Protein AF-A0A654II38-F1 (afdb_monomer)

Radius of gyration: 13.91 Å; Cα contacts (8 Å, |Δi|>4): 304; chains: 1; bounding box: 43×25×36 Å

InterPro domains:
  IPR005046 Protein of unknown function DUF285 [PF03382] (24-114)
  IPR011889 Bacterial surface protein 26-residue repeat [TIGR02167] (51-72)

Structure (mmCIF, N/CA/C/O backbone):
data_AF-A0A654II38-F1
#
_entry.id   AF-A0A654II38-F1
#
loop_
_atom_site.group_PDB
_atom_site.id
_atom_site.type_symbol
_atom_site.label_atom_id
_atom_site.label_alt_id
_atom_site.label_comp_id
_atom_site.label_asym_id
_atom_site.label_entity_id
_atom_site.label_seq_id
_atom_site.pdbx_PDB_ins_code
_atom_site.Cartn_x
_atom_site.Cartn_y
_atom_site.Cartn_z
_atom_site.occupancy
_atom_site.B_iso_or_equiv
_atom_site.auth_seq_id
_atom_site.auth_comp_id
_atom_site.auth_asym_id
_atom_site.auth_atom_id
_atom_site.pdbx_PDB_model_num
ATOM 1 N N . MET A 1 1 ? 30.517 9.874 -12.809 1.00 43.56 1 MET A N 1
ATOM 2 C CA . MET A 1 1 ? 29.715 8.862 -12.090 1.00 43.56 1 MET A CA 1
ATOM 3 C C . MET A 1 1 ? 28.472 8.630 -12.923 1.00 43.56 1 MET A C 1
ATOM 5 O O . MET A 1 1 ? 27.765 9.594 -13.187 1.00 43.56 1 MET A O 1
ATOM 9 N N . GLN A 1 2 ? 28.292 7.427 -13.463 1.00 38.22 2 GLN A N 1
ATOM 10 C CA . GLN A 1 2 ? 27.112 7.097 -14.261 1.00 38.22 2 GLN A CA 1
ATOM 11 C C . GLN A 1 2 ? 25.907 7.133 -13.318 1.00 38.22 2 GLN A C 1
ATOM 13 O O . GLN A 1 2 ? 25.892 6.428 -12.313 1.00 38.22 2 GLN A O 1
ATOM 18 N N . GLN A 1 3 ? 24.952 8.019 -13.588 1.00 41.84 3 GLN A N 1
ATOM 19 C CA . GLN A 1 3 ? 23.675 8.035 -12.891 1.00 41.84 3 GLN A CA 1
ATOM 20 C C . GLN A 1 3 ? 22.977 6.726 -13.277 1.00 41.84 3 GLN A C 1
ATOM 22 O O . GLN A 1 3 ? 22.608 6.554 -14.439 1.00 41.84 3 GLN A O 1
ATOM 27 N N . VAL A 1 4 ? 22.922 5.762 -12.353 1.00 50.62 4 VAL A N 1
ATOM 28 C CA . VAL A 1 4 ? 22.214 4.493 -12.562 1.00 50.62 4 VAL A CA 1
ATOM 29 C C . VAL A 1 4 ? 20.771 4.868 -12.885 1.00 50.62 4 VAL A C 1
ATOM 31 O O . VAL A 1 4 ? 20.134 5.583 -12.109 1.00 50.62 4 VAL A O 1
ATOM 34 N N . GLN A 1 5 ? 20.290 4.506 -14.075 1.00 52.22 5 GLN A N 1
ATOM 35 C CA . GLN A 1 5 ? 18.884 4.717 -14.403 1.00 52.22 5 GLN A CA 1
ATOM 36 C C . GLN A 1 5 ? 18.054 3.909 -13.400 1.00 52.22 5 GLN A C 1
ATOM 38 O O . GLN A 1 5 ? 18.447 2.784 -13.100 1.00 52.22 5 GLN A O 1
ATOM 43 N N . PRO A 1 6 ? 16.953 4.447 -12.851 1.00 59.78 6 PRO A N 1
ATOM 44 C CA . PRO A 1 6 ? 16.080 3.645 -12.008 1.00 59.78 6 PRO A CA 1
ATOM 45 C C . PRO A 1 6 ? 15.609 2.436 -12.815 1.00 59.78 6 PRO A C 1
ATOM 47 O O . PRO A 1 6 ? 15.128 2.610 -13.936 1.00 59.78 6 PRO A O 1
ATOM 50 N N . ASP A 1 7 ? 15.764 1.228 -12.274 1.00 76.75 7 ASP A N 1
ATOM 51 C CA . ASP A 1 7 ? 15.217 0.028 -12.901 1.00 76.75 7 ASP A CA 1
ATOM 52 C C . ASP A 1 7 ? 13.713 0.232 -13.060 1.00 76.75 7 ASP A C 1
ATOM 54 O O . ASP A 1 7 ? 13.000 0.409 -12.076 1.00 76.75 7 ASP A O 1
ATOM 58 N N . VAL A 1 8 ? 13.222 0.307 -14.298 1.00 86.06 8 VAL A N 1
ATOM 59 C CA . VAL A 1 8 ? 11.799 0.514 -14.586 1.00 86.06 8 VAL A CA 1
ATOM 60 C C . VAL A 1 8 ? 11.130 -0.842 -14.734 1.00 86.06 8 VAL A C 1
ATOM 62 O O . VAL A 1 8 ? 11.462 -1.604 -15.642 1.00 86.06 8 VAL A O 1
ATOM 65 N N . ILE A 1 9 ? 10.131 -1.121 -13.901 1.00 91.00 9 ILE A N 1
ATOM 66 C CA . ILE A 1 9 ? 9.245 -2.273 -14.099 1.00 91.00 9 ILE A CA 1
ATOM 67 C C . ILE A 1 9 ? 8.089 -1.835 -15.000 1.00 91.00 9 ILE A C 1
ATOM 69 O O . ILE A 1 9 ? 7.517 -0.766 -14.816 1.00 91.00 9 ILE A O 1
ATOM 73 N N . LYS A 1 10 ? 7.718 -2.656 -15.983 1.00 91.75 10 LYS A N 1
ATOM 74 C CA . LYS A 1 10 ? 6.538 -2.416 -16.827 1.00 91.75 10 LYS A CA 1
ATOM 75 C C . LYS A 1 10 ? 5.447 -3.403 -16.462 1.00 91.75 10 LYS A C 1
ATOM 77 O O . LYS A 1 10 ? 5.685 -4.608 -16.487 1.00 91.75 10 LYS A O 1
ATOM 82 N N . VAL A 1 11 ? 4.254 -2.897 -16.170 1.00 92.81 11 VAL A N 1
ATOM 83 C CA . VAL A 1 11 ? 3.085 -3.724 -15.852 1.00 92.81 11 VAL A CA 1
ATOM 84 C C . VAL A 1 11 ? 1.990 -3.580 -16.909 1.00 92.81 11 VAL A C 1
ATOM 86 O O . VAL A 1 11 ? 2.017 -2.632 -17.698 1.00 92.81 11 VAL A O 1
ATOM 89 N N . PRO A 1 12 ? 1.010 -4.503 -16.964 1.00 89.12 12 PRO A N 1
ATOM 90 C CA . PRO A 1 12 ? -0.157 -4.325 -17.815 1.00 89.12 12 PRO A CA 1
ATOM 91 C C . PRO A 1 12 ? -0.871 -3.006 -17.505 1.00 89.12 12 PRO A C 1
ATOM 93 O O . PRO A 1 12 ? -1.094 -2.674 -16.343 1.00 89.12 12 PRO A O 1
ATOM 96 N N . SER A 1 13 ? -1.295 -2.292 -18.548 1.00 82.31 13 SER A N 1
ATOM 97 C CA . SER A 1 13 ? -2.038 -1.028 -18.432 1.00 82.31 13 SER A CA 1
ATOM 98 C C . SER A 1 13 ? -3.476 -1.194 -17.925 1.00 82.31 13 SER A C 1
ATOM 100 O O . SER A 1 13 ? -4.175 -0.211 -17.704 1.00 82.31 13 SER A O 1
ATOM 102 N N . LYS A 1 14 ? -3.946 -2.436 -17.773 1.00 86.19 14 LYS A N 1
ATOM 103 C CA . LYS A 1 14 ? -5.222 -2.790 -17.148 1.00 86.19 14 LYS A CA 1
ATOM 104 C C . LYS A 1 14 ? -5.044 -4.086 -16.372 1.00 86.19 14 LYS A C 1
ATOM 106 O O . LYS A 1 14 ? -4.547 -5.062 -16.935 1.00 86.19 14 LYS A O 1
ATOM 111 N N . LEU A 1 15 ? -5.492 -4.111 -15.120 1.00 87.31 15 LEU A N 1
ATOM 112 C CA . LEU A 1 15 ? -5.629 -5.357 -14.372 1.00 87.31 15 LEU A CA 1
ATOM 113 C C . LEU A 1 15 ? -6.816 -6.151 -14.933 1.00 87.31 15 LEU A C 1
ATOM 115 O O . LEU A 1 15 ? -7.916 -5.606 -15.056 1.00 87.31 15 LEU A O 1
ATOM 119 N N . PRO A 1 16 ? -6.633 -7.432 -15.292 1.00 86.44 16 PRO A N 1
ATOM 120 C CA . PRO A 1 16 ? -7.762 -8.279 -15.641 1.00 86.44 16 PRO A CA 1
ATOM 121 C C . PRO A 1 16 ? -8.777 -8.381 -14.497 1.00 86.44 16 PRO A C 1
ATOM 123 O O . PRO A 1 16 ? -8.414 -8.526 -13.335 1.00 86.44 16 PRO A O 1
ATOM 126 N N . SER A 1 17 ? -10.066 -8.358 -14.838 1.00 82.25 17 SER A N 1
ATOM 127 C CA . SER A 1 17 ? -11.170 -8.206 -13.870 1.00 82.25 17 SER A CA 1
ATOM 128 C C . SER A 1 17 ? -11.375 -9.365 -12.879 1.00 82.25 17 SER A C 1
ATOM 130 O O . SER A 1 17 ? -12.212 -9.251 -11.980 1.00 82.25 17 SER A O 1
ATOM 132 N N . TYR A 1 18 ? -10.646 -10.470 -13.070 1.00 85.81 18 TYR A N 1
ATOM 133 C CA . TYR A 1 18 ? -10.621 -11.636 -12.185 1.00 85.81 18 TYR A CA 1
ATOM 134 C C . TYR A 1 18 ? -9.500 -11.570 -11.140 1.00 85.81 18 TYR A C 1
ATOM 136 O O . TYR A 1 18 ? -9.495 -12.382 -10.218 1.00 85.81 18 TYR A O 1
ATOM 144 N N . PHE A 1 19 ? -8.536 -10.652 -11.272 1.00 88.62 19 PHE A N 1
ATOM 145 C CA . PHE A 1 19 ? -7.543 -10.454 -10.226 1.00 88.62 19 PHE A CA 1
ATOM 146 C C . PHE A 1 19 ? -8.201 -9.795 -9.023 1.00 88.62 19 PHE A C 1
ATOM 148 O O . PHE A 1 19 ? -8.810 -8.733 -9.128 1.00 88.62 19 PHE A O 1
ATOM 155 N N . THR A 1 20 ? -8.043 -10.438 -7.875 1.00 94.44 20 THR A N 1
ATOM 156 C CA . THR A 1 20 ? -8.490 -9.927 -6.577 1.00 94.44 20 THR A CA 1
ATOM 157 C C . THR A 1 20 ? -7.335 -9.827 -5.579 1.00 94.44 20 THR A C 1
ATOM 159 O O . THR A 1 20 ? -7.519 -9.341 -4.470 1.00 94.44 20 THR A O 1
ATOM 162 N N . ILE A 1 21 ? -6.132 -10.272 -5.951 1.00 96.69 21 ILE A N 1
ATOM 163 C CA . ILE A 1 21 ? -4.970 -10.372 -5.066 1.00 96.69 21 ILE A CA 1
ATOM 164 C C . ILE A 1 21 ? -3.790 -9.673 -5.739 1.00 96.69 21 ILE A C 1
ATOM 166 O O . ILE A 1 21 ? -3.437 -10.009 -6.869 1.00 96.69 21 ILE A O 1
ATOM 170 N N . LEU A 1 22 ? -3.182 -8.727 -5.025 1.00 97.25 22 LEU A N 1
ATOM 171 C CA . LEU A 1 22 ? -1.911 -8.084 -5.372 1.00 97.25 22 LEU A CA 1
ATOM 172 C C . LEU A 1 22 ? -0.811 -8.378 -4.341 1.00 97.25 22 LEU A C 1
ATOM 174 O O . LEU A 1 22 ? 0.274 -7.812 -4.422 1.00 97.25 22 LEU A O 1
ATOM 178 N N . LYS A 1 23 ? -1.073 -9.262 -3.375 1.00 98.00 23 LYS A N 1
ATOM 179 C CA . LYS A 1 23 ? -0.138 -9.632 -2.310 1.00 98.00 23 LYS A CA 1
ATOM 180 C C . LYS A 1 23 ? 1.305 -9.797 -2.807 1.00 98.00 23 LYS A C 1
ATOM 182 O O . LYS A 1 23 ? 1.567 -10.605 -3.696 1.00 98.00 23 LYS A O 1
ATOM 187 N N . GLY A 1 24 ? 2.225 -9.040 -2.210 1.00 97.62 24 GLY A N 1
ATOM 188 C CA . GLY A 1 24 ? 3.667 -9.133 -2.455 1.00 97.62 24 GLY A CA 1
ATOM 189 C C . GLY A 1 24 ? 4.144 -8.815 -3.877 1.00 97.62 24 GLY A C 1
ATOM 190 O O . GLY A 1 24 ? 5.295 -9.111 -4.186 1.00 97.62 24 GLY A O 1
ATOM 191 N N . ALA A 1 25 ? 3.312 -8.241 -4.757 1.00 96.94 25 ALA A N 1
ATOM 192 C CA . ALA A 1 25 ? 3.667 -8.091 -6.174 1.00 96.94 25 ALA A CA 1
ATOM 193 C C . ALA A 1 25 ? 4.929 -7.238 -6.424 1.00 96.94 25 ALA A C 1
ATOM 195 O O . ALA A 1 25 ? 5.595 -7.437 -7.439 1.00 96.94 25 ALA A O 1
ATOM 196 N N . PHE A 1 26 ? 5.277 -6.333 -5.501 1.00 97.50 26 PHE A N 1
ATOM 197 C CA . PHE A 1 26 ? 6.494 -5.514 -5.544 1.00 97.50 26 PHE A CA 1
ATOM 198 C C . PHE A 1 26 ? 7.314 -5.612 -4.250 1.00 97.50 26 PHE A C 1
ATOM 200 O O . PHE A 1 26 ? 8.026 -4.672 -3.889 1.00 97.50 26 PHE A O 1
ATOM 207 N N . TYR A 1 27 ? 7.235 -6.757 -3.564 1.00 97.69 27 TYR A N 1
ATOM 208 C CA . TYR A 1 27 ? 8.062 -7.053 -2.396 1.00 97.69 27 TYR A CA 1
ATOM 209 C C . TYR A 1 27 ? 9.549 -6.861 -2.714 1.00 97.69 27 TYR A C 1
ATOM 211 O O . TYR A 1 27 ? 10.054 -7.447 -3.676 1.00 97.69 27 TYR A O 1
ATOM 219 N N . ARG A 1 28 ? 10.250 -6.051 -1.909 1.00 96.94 28 ARG A N 1
ATOM 220 C CA . ARG A 1 28 ? 11.675 -5.710 -2.077 1.00 96.94 28 ARG A CA 1
ATOM 221 C C . ARG A 1 28 ? 12.031 -5.155 -3.455 1.00 96.94 28 ARG A C 1
ATOM 223 O O . ARG A 1 28 ? 13.163 -5.296 -3.910 1.00 96.94 28 ARG A O 1
ATOM 230 N N . SER A 1 29 ? 11.073 -4.537 -4.142 1.00 95.12 29 SER A N 1
ATOM 231 C CA . SER A 1 29 ? 11.328 -3.940 -5.448 1.00 95.12 29 SER A CA 1
ATOM 232 C C . SER A 1 29 ? 12.354 -2.809 -5.338 1.00 95.12 29 SER A C 1
ATOM 234 O O . SER A 1 29 ? 12.138 -1.822 -4.635 1.00 95.12 29 SER A O 1
ATOM 236 N N . GLU A 1 30 ? 13.440 -2.915 -6.102 1.00 93.50 30 GLU A N 1
ATOM 237 C CA . GLU A 1 30 ? 14.458 -1.861 -6.228 1.00 93.50 30 GLU A CA 1
ATOM 238 C C . GLU A 1 30 ? 14.000 -0.724 -7.163 1.00 93.50 30 GLU A C 1
ATOM 240 O O . GLU A 1 30 ? 14.557 0.377 -7.140 1.00 93.50 30 GLU A O 1
ATOM 245 N N . SER A 1 31 ? 12.945 -0.968 -7.951 1.00 92.50 31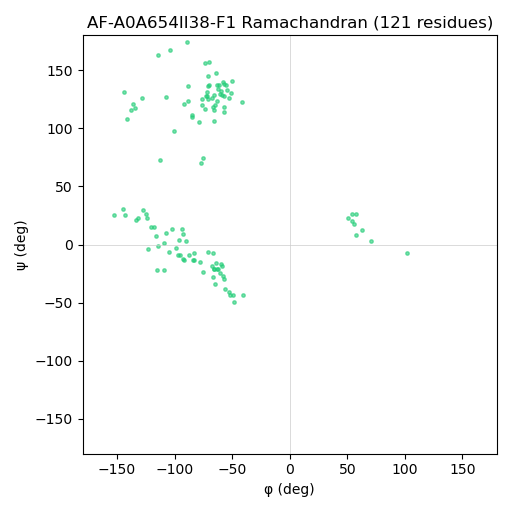 SER A N 1
ATOM 246 C CA . SER A 1 31 ? 12.364 -0.010 -8.889 1.00 92.50 31 SER A CA 1
ATOM 247 C C . SER A 1 31 ? 11.696 1.160 -8.171 1.00 92.50 31 SER A C 1
ATOM 249 O O . SER A 1 31 ? 10.791 0.972 -7.358 1.00 92.50 31 SER A O 1
ATOM 251 N N . SER A 1 32 ? 12.086 2.385 -8.529 1.00 92.75 32 SER A N 1
ATOM 252 C CA . SER A 1 32 ? 11.364 3.598 -8.124 1.00 92.75 32 SER A CA 1
ATOM 253 C C . SER A 1 32 ? 10.184 3.934 -9.040 1.00 92.75 32 SER A C 1
ATOM 255 O O . SER A 1 32 ? 9.363 4.786 -8.687 1.00 92.75 32 SER A O 1
ATOM 257 N N . TYR A 1 33 ? 10.103 3.293 -10.214 1.00 93.56 33 TYR A N 1
ATOM 258 C CA . TYR A 1 33 ? 9.101 3.578 -11.235 1.00 93.56 33 TYR A CA 1
ATOM 259 C C . TYR A 1 33 ? 8.591 2.308 -11.939 1.00 93.56 33 TYR A C 1
ATOM 261 O O . TYR A 1 33 ? 9.253 1.706 -12.782 1.00 93.56 33 TYR A O 1
ATOM 269 N N . ILE A 1 34 ? 7.355 1.957 -11.620 1.00 94.81 34 ILE A N 1
ATOM 270 C CA . ILE A 1 34 ? 6.531 0.891 -12.166 1.00 94.81 34 ILE A CA 1
ATOM 271 C C . ILE A 1 34 ? 5.559 1.524 -13.167 1.00 94.81 34 ILE A C 1
ATOM 273 O O . ILE A 1 34 ? 4.523 2.089 -12.806 1.00 94.81 34 ILE A O 1
ATOM 277 N N . GLN A 1 35 ? 5.908 1.463 -14.446 1.00 93.81 35 GLN A N 1
ATOM 278 C CA . GLN A 1 35 ? 5.133 2.062 -15.524 1.00 93.81 35 GLN A CA 1
ATOM 279 C C . GLN A 1 35 ? 3.761 1.384 -15.665 1.00 93.81 35 GLN A C 1
ATOM 281 O O . GLN A 1 35 ? 3.696 0.197 -15.995 1.00 93.81 35 GLN A O 1
ATOM 286 N N . GLY A 1 36 ? 2.682 2.160 -15.503 1.00 93.38 36 GLY A N 1
ATOM 287 C CA . GLY A 1 36 ? 1.294 1.734 -15.715 1.00 93.38 36 GLY A CA 1
ATOM 288 C C . GLY A 1 36 ? 0.518 1.435 -14.431 1.00 93.38 36 GLY A C 1
ATOM 289 O O . GLY A 1 36 ? -0.697 1.239 -14.488 1.00 93.38 36 GLY A O 1
ATOM 290 N N . ILE A 1 37 ? 1.182 1.436 -13.276 1.00 94.88 37 ILE A N 1
ATOM 291 C CA . ILE A 1 37 ? 0.573 1.084 -11.990 1.00 94.88 37 ILE A CA 1
ATOM 292 C C . ILE A 1 37 ? -0.487 2.105 -11.531 1.00 94.88 37 ILE A C 1
ATOM 294 O O . ILE A 1 37 ? -1.465 1.764 -10.867 1.00 94.88 37 ILE A O 1
ATOM 298 N N . GLU A 1 38 ? -0.338 3.363 -11.946 1.00 91.75 38 GLU A N 1
ATOM 299 C CA . GLU A 1 38 ? -1.254 4.470 -11.660 1.00 91.75 38 GLU A CA 1
ATOM 300 C C . GLU A 1 38 ? -2.624 4.313 -12.338 1.00 91.75 38 GLU A C 1
ATOM 302 O O . GLU A 1 38 ? -3.589 4.972 -11.953 1.00 91.75 38 GLU A O 1
ATOM 307 N N . SER A 1 39 ? -2.703 3.455 -13.361 1.00 91.56 39 SER A N 1
ATOM 308 C CA . SER A 1 39 ? -3.899 3.238 -14.185 1.00 91.56 39 SER A CA 1
ATOM 309 C C . SER A 1 39 ? -4.719 2.011 -13.780 1.00 91.56 39 SER A C 1
ATOM 311 O O . SER A 1 39 ? -5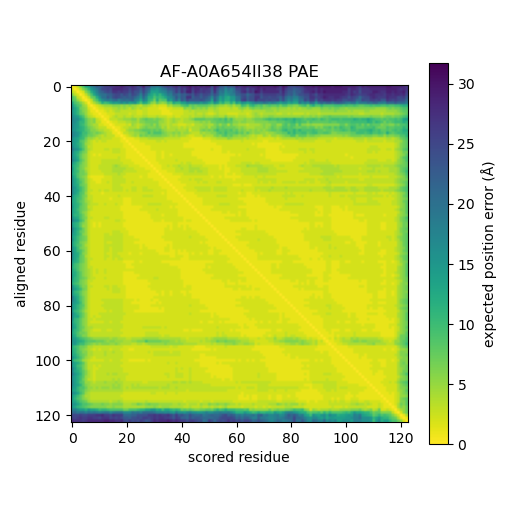.771 1.744 -14.364 1.00 91.56 39 SER A O 1
ATOM 313 N N . TRP A 1 40 ? -4.243 1.249 -12.795 1.00 94.88 40 TRP A N 1
ATOM 314 C CA . TRP A 1 40 ? -4.916 0.051 -12.318 1.00 94.88 40 TRP A CA 1
ATOM 315 C C . TRP A 1 40 ? -6.258 0.372 -11.655 1.00 94.88 40 TRP A C 1
ATOM 317 O O . TRP A 1 40 ? -6.339 1.182 -10.736 1.00 94.88 40 TRP A O 1
ATOM 327 N N . ASP A 1 41 ? -7.309 -0.320 -12.098 1.00 94.50 41 ASP A N 1
ATOM 328 C CA . ASP A 1 41 ? -8.579 -0.381 -11.378 1.00 94.50 41 ASP A CA 1
ATOM 329 C C . ASP A 1 41 ? -8.441 -1.386 -10.229 1.00 94.50 41 ASP A C 1
ATOM 331 O O . ASP A 1 41 ? -8.407 -2.600 -10.445 1.00 94.50 41 ASP A O 1
ATOM 335 N N . THR A 1 42 ? -8.327 -0.871 -9.005 1.00 96.50 42 THR A N 1
ATOM 336 C CA . THR A 1 42 ? -8.158 -1.679 -7.793 1.00 96.50 42 THR A CA 1
ATOM 337 C C . THR A 1 42 ? -9.468 -1.951 -7.051 1.00 96.50 42 THR A C 1
ATOM 339 O O . THR A 1 42 ? -9.43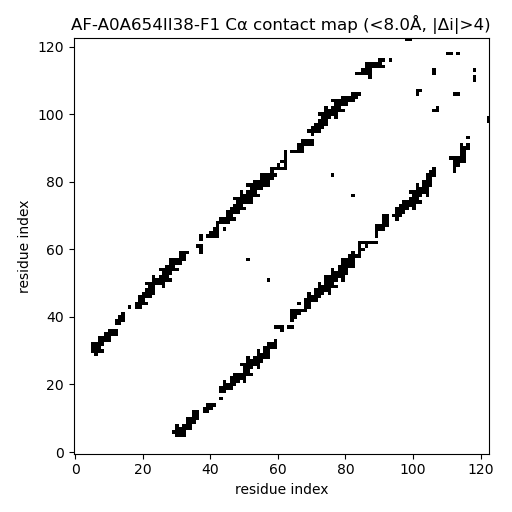7 -2.609 -6.013 1.00 96.50 42 THR A O 1
ATOM 342 N N . SER A 1 43 ? -10.622 -1.526 -7.586 1.00 95.81 43 SER A N 1
ATOM 343 C CA . SER A 1 43 ? -11.935 -1.601 -6.911 1.00 95.81 43 SER A CA 1
ATOM 344 C C . SER A 1 43 ? -12.365 -3.021 -6.517 1.00 95.81 43 SER A C 1
ATOM 346 O O . SER A 1 43 ? -13.227 -3.205 -5.656 1.00 95.81 43 SER A O 1
ATOM 348 N N . ARG A 1 44 ? -11.756 -4.046 -7.127 1.00 96.00 44 ARG A N 1
ATOM 349 C CA . ARG A 1 44 ? -12.018 -5.474 -6.873 1.00 96.00 44 ARG A CA 1
ATOM 350 C C . ARG A 1 44 ? -10.942 -6.172 -6.049 1.00 96.00 44 ARG A C 1
ATOM 352 O O . ARG A 1 44 ? -11.110 -7.343 -5.708 1.00 96.00 44 ARG A O 1
ATOM 359 N N . ILE A 1 45 ? -9.833 -5.497 -5.761 1.00 97.88 45 ILE A N 1
ATOM 360 C CA . ILE A 1 45 ? -8.733 -6.094 -5.012 1.00 97.88 45 ILE A CA 1
ATOM 361 C C . ILE A 1 45 ? -9.157 -6.257 -3.555 1.00 97.88 45 ILE A C 1
ATOM 363 O O . ILE A 1 45 ? -9.688 -5.342 -2.929 1.00 97.88 45 ILE A O 1
ATOM 367 N N . THR A 1 46 ? -8.932 -7.452 -3.024 1.00 97.88 46 THR A N 1
ATOM 368 C CA . THR A 1 46 ? -9.256 -7.836 -1.652 1.00 97.88 46 THR A CA 1
ATOM 369 C C . THR A 1 46 ? -8.013 -8.014 -0.786 1.00 97.88 46 THR A C 1
ATOM 371 O O . THR A 1 46 ? -8.126 -7.914 0.430 1.00 97.88 46 THR A O 1
ATOM 374 N N . ASP A 1 47 ? -6.844 -8.256 -1.384 1.00 98.50 47 ASP A N 1
ATOM 375 C CA . ASP A 1 47 ? -5.587 -8.519 -0.670 1.00 98.50 47 ASP A CA 1
ATOM 376 C C . ASP A 1 47 ? -4.425 -7.717 -1.286 1.00 98.50 47 ASP A C 1
ATOM 378 O O . ASP A 1 47 ? -4.089 -7.903 -2.461 1.00 98.50 47 ASP A O 1
ATOM 382 N N . MET A 1 48 ? -3.837 -6.820 -0.489 1.00 98.69 48 MET A N 1
ATOM 383 C CA . MET A 1 48 ? -2.633 -6.035 -0.796 1.00 98.69 48 MET A CA 1
ATOM 384 C C . MET A 1 48 ? -1.536 -6.233 0.270 1.00 98.69 48 MET A C 1
ATOM 386 O O . MET A 1 48 ? -0.656 -5.382 0.424 1.00 98.69 48 MET A O 1
ATOM 390 N N . ASN A 1 49 ? -1.577 -7.349 1.003 1.00 98.62 49 ASN A N 1
ATOM 391 C CA . ASN A 1 49 ? -0.583 -7.713 2.009 1.00 98.62 49 ASN A CA 1
ATOM 392 C C . ASN A 1 49 ? 0.841 -7.630 1.430 1.00 98.62 49 ASN A C 1
ATOM 394 O O . ASN A 1 49 ? 1.103 -8.149 0.340 1.00 98.62 49 ASN A O 1
ATOM 398 N N . ALA A 1 50 ? 1.747 -6.950 2.137 1.00 98.75 50 ALA A N 1
ATOM 399 C CA . ALA A 1 50 ? 3.153 -6.782 1.761 1.00 98.75 50 ALA A CA 1
ATOM 400 C C . ALA A 1 50 ? 3.404 -6.284 0.314 1.00 98.75 50 ALA A C 1
ATOM 402 O O . ALA A 1 50 ? 4.479 -6.521 -0.236 1.00 98.75 50 ALA A O 1
ATOM 403 N N . LEU A 1 51 ? 2.435 -5.613 -0.335 1.00 98.62 51 LEU A N 1
ATOM 404 C CA . LEU A 1 51 ? 2.524 -5.236 -1.757 1.00 98.62 51 LEU A CA 1
ATOM 405 C C . LEU A 1 51 ? 3.812 -4.467 -2.096 1.00 98.62 51 LEU A C 1
ATOM 407 O O . LEU A 1 51 ? 4.413 -4.739 -3.132 1.00 98.62 51 LEU A O 1
ATOM 411 N N . PHE A 1 52 ? 4.231 -3.554 -1.220 1.00 98.69 52 PHE A N 1
ATOM 412 C CA . PHE A 1 52 ? 5.447 -2.748 -1.332 1.00 98.69 52 PHE A CA 1
ATOM 413 C C . PHE A 1 52 ? 6.345 -2.885 -0.092 1.00 98.69 52 PHE A C 1
ATOM 415 O O . PHE A 1 52 ? 7.098 -1.961 0.225 1.00 98.69 52 PHE A O 1
ATOM 422 N N . GLU A 1 53 ? 6.269 -4.007 0.635 1.00 98.75 53 GLU A N 1
ATOM 423 C CA . GLU A 1 53 ? 7.170 -4.230 1.772 1.00 98.75 53 GLU A CA 1
ATOM 424 C C . GLU A 1 53 ? 8.625 -4.217 1.274 1.00 98.75 53 GLU A C 1
ATOM 426 O O . GLU A 1 53 ? 8.953 -4.836 0.260 1.00 98.75 53 GLU A O 1
ATOM 431 N N . ASP A 1 54 ? 9.483 -3.468 1.967 1.00 98.56 54 ASP A N 1
ATOM 432 C CA . ASP A 1 54 ? 10.893 -3.221 1.650 1.00 98.56 54 ASP A CA 1
ATOM 433 C C . ASP A 1 54 ? 11.148 -2.643 0.234 1.00 98.56 54 ASP A C 1
ATOM 435 O O . ASP A 1 54 ? 12.278 -2.674 -0.256 1.00 98.56 54 ASP A O 1
ATOM 439 N N . ALA A 1 55 ? 10.140 -2.082 -0.449 1.00 97.81 55 ALA A N 1
ATOM 440 C CA . ALA A 1 55 ? 10.324 -1.378 -1.724 1.00 97.81 55 ALA A CA 1
ATOM 441 C C . ALA A 1 55 ? 10.919 0.024 -1.482 1.00 97.81 55 ALA A C 1
ATOM 443 O O . ALA A 1 55 ? 10.243 1.049 -1.604 1.00 97.81 55 ALA A O 1
ATOM 444 N N . GLU A 1 56 ? 12.189 0.074 -1.071 1.00 97.56 56 GLU A N 1
ATOM 445 C CA . GLU A 1 56 ? 12.813 1.263 -0.472 1.00 97.56 56 GLU A CA 1
ATOM 446 C C . GLU A 1 56 ? 12.761 2.512 -1.363 1.00 97.56 56 GLU A C 1
ATOM 448 O O . GLU A 1 56 ? 12.683 3.630 -0.846 1.00 97.56 56 GLU A O 1
ATOM 453 N N . ASN A 1 57 ? 12.769 2.328 -2.687 1.00 96.25 57 ASN A N 1
ATOM 454 C CA . ASN A 1 57 ? 12.814 3.400 -3.684 1.00 96.25 57 ASN A CA 1
ATOM 455 C C . ASN A 1 57 ? 11.432 3.809 -4.227 1.00 96.25 57 ASN A C 1
ATOM 457 O O . ASN A 1 57 ? 11.332 4.801 -4.954 1.00 96.25 57 ASN A O 1
ATOM 461 N N . PHE A 1 58 ? 10.367 3.066 -3.911 1.00 97.00 58 PHE A N 1
ATOM 462 C CA . PHE A 1 58 ? 9.037 3.309 -4.466 1.00 97.00 58 PHE A CA 1
ATOM 463 C C . PHE A 1 58 ? 8.398 4.574 -3.873 1.00 97.00 58 PHE A C 1
ATOM 465 O O . PHE A 1 58 ? 8.298 4.733 -2.657 1.00 97.00 58 PHE A O 1
ATOM 472 N N . ASN A 1 59 ? 7.940 5.485 -4.737 1.00 97.44 59 ASN A N 1
ATOM 473 C CA . ASN A 1 59 ? 7.248 6.711 -4.323 1.00 97.44 59 ASN A CA 1
ATOM 474 C C . ASN A 1 59 ? 6.269 7.237 -5.391 1.00 97.44 59 ASN A C 1
ATOM 476 O O . ASN A 1 59 ? 6.018 8.439 -5.464 1.00 97.44 59 ASN A O 1
ATOM 480 N N . GLN A 1 60 ? 5.746 6.374 -6.266 1.00 96.69 60 GLN A N 1
ATOM 481 C CA . GLN A 1 60 ? 4.763 6.806 -7.264 1.00 96.69 60 GLN A CA 1
ATOM 482 C C . GLN A 1 60 ? 3.414 7.124 -6.624 1.00 96.69 60 GLN A C 1
ATOM 484 O O . GLN A 1 60 ? 2.986 6.452 -5.687 1.00 96.69 60 GLN A O 1
ATOM 489 N N . ASP A 1 61 ? 2.731 8.127 -7.175 1.00 97.38 61 ASP A N 1
ATOM 490 C CA . ASP A 1 61 ? 1.380 8.496 -6.766 1.00 97.38 61 ASP A CA 1
ATOM 491 C C . ASP A 1 61 ? 0.373 7.386 -7.105 1.00 97.38 61 ASP A C 1
ATOM 493 O O . ASP A 1 61 ? 0.116 7.077 -8.269 1.00 97.38 61 ASP A O 1
ATOM 497 N N . ILE A 1 62 ? -0.208 6.817 -6.053 1.00 97.69 62 ILE A N 1
ATOM 498 C CA . ILE A 1 62 ? -1.274 5.808 -6.084 1.00 97.69 62 ILE A CA 1
ATOM 499 C C . ILE A 1 62 ? -2.530 6.297 -5.345 1.00 97.69 62 ILE A C 1
ATOM 501 O O . ILE A 1 62 ? -3.436 5.521 -5.052 1.00 97.69 62 ILE A O 1
ATOM 505 N N . SER A 1 63 ? -2.631 7.600 -5.061 1.00 97.38 63 SER A N 1
ATOM 506 C CA . SER A 1 63 ? -3.748 8.211 -4.318 1.00 97.38 63 SER A CA 1
ATOM 507 C C . SER A 1 63 ? -5.1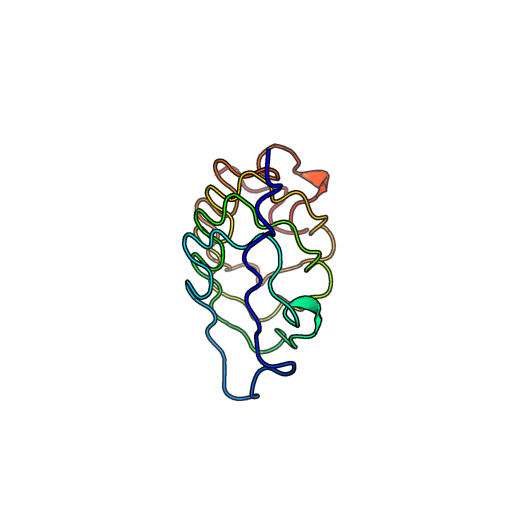22 8.013 -4.975 1.00 97.38 63 SER A C 1
ATOM 509 O O . SER A 1 63 ? -6.152 8.173 -4.315 1.00 97.38 63 SER A O 1
ATOM 511 N N . LYS A 1 64 ? -5.139 7.643 -6.263 1.00 97.06 64 LYS A N 1
ATOM 512 C CA . LYS A 1 64 ? -6.339 7.379 -7.070 1.00 97.06 64 LYS A CA 1
ATOM 513 C C . LYS A 1 64 ? -6.862 5.945 -6.989 1.00 97.06 64 LYS A C 1
ATOM 515 O O . LYS A 1 64 ? -7.932 5.686 -7.531 1.00 97.06 64 LYS A O 1
ATOM 520 N N . TRP A 1 65 ? -6.132 5.021 -6.367 1.00 97.69 65 TRP A N 1
ATOM 521 C CA . TRP A 1 65 ? -6.608 3.649 -6.202 1.00 97.69 65 TRP A CA 1
ATOM 522 C C . TRP A 1 65 ? -7.873 3.597 -5.344 1.00 97.69 65 TRP A C 1
ATOM 524 O O . TRP A 1 65 ? -7.966 4.249 -4.304 1.00 97.69 65 TRP A O 1
ATOM 534 N N . ASP A 1 66 ? -8.835 2.786 -5.776 1.00 97.38 66 ASP A N 1
ATOM 535 C CA . ASP A 1 66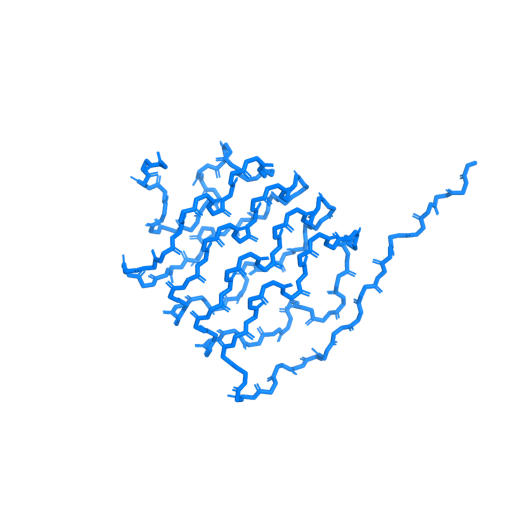 ? -9.993 2.421 -4.969 1.00 97.38 66 ASP A CA 1
ATOM 536 C C . ASP A 1 66 ? -9.622 1.230 -4.083 1.00 97.38 66 ASP A C 1
ATOM 538 O O . ASP A 1 66 ? -9.392 0.123 -4.572 1.00 97.38 66 ASP A O 1
ATOM 542 N N . VAL A 1 67 ? -9.540 1.473 -2.778 1.00 98.00 67 VAL A N 1
ATOM 543 C CA . VAL A 1 67 ? -9.171 0.471 -1.770 1.00 98.00 67 VAL A CA 1
ATOM 544 C C . VAL A 1 67 ? -10.361 0.015 -0.917 1.00 98.00 67 VAL A C 1
ATOM 546 O O . VAL A 1 67 ? -10.185 -0.694 0.074 1.00 98.00 67 VAL A O 1
ATOM 549 N N . SER A 1 68 ? -11.587 0.390 -1.296 1.00 97.56 68 SER A N 1
ATOM 550 C CA . SER A 1 68 ? -12.803 0.131 -0.509 1.00 97.56 68 SER A CA 1
ATOM 551 C C . SER A 1 68 ? -13.153 -1.359 -0.370 1.00 97.56 68 SER A C 1
ATOM 553 O O . SER A 1 68 ? -13.848 -1.754 0.569 1.00 97.56 68 SER A O 1
ATOM 555 N N . SER A 1 69 ? -12.644 -2.207 -1.268 1.00 97.19 69 SER A N 1
ATOM 556 C CA . SER A 1 69 ? -12.829 -3.665 -1.236 1.00 97.19 69 SER A CA 1
ATOM 557 C C . SER A 1 69 ? -11.736 -4.428 -0.483 1.00 97.19 69 SER A C 1
ATOM 559 O O . SER A 1 69 ? -11.943 -5.606 -0.167 1.00 97.19 69 SER A O 1
ATOM 561 N N . VAL A 1 70 ? -10.609 -3.777 -0.172 1.00 98.25 70 VAL A N 1
ATOM 562 C CA . VAL A 1 70 ? -9.419 -4.416 0.405 1.00 98.25 70 VAL A CA 1
ATOM 563 C C . VAL A 1 70 ? -9.674 -4.820 1.858 1.00 98.25 70 VAL A C 1
ATOM 565 O O . VAL A 1 70 ? -10.271 -4.077 2.638 1.00 98.25 70 VAL A O 1
ATOM 568 N N . GLN A 1 71 ? -9.235 -6.026 2.211 1.00 98.12 71 GLN A N 1
ATOM 569 C CA . GLN A 1 71 ? -9.425 -6.643 3.526 1.00 98.12 71 GLN A CA 1
ATOM 570 C C . GLN A 1 71 ? -8.101 -6.859 4.267 1.00 98.12 71 GLN A C 1
ATOM 572 O O . GLN A 1 71 ? -8.104 -6.954 5.493 1.00 98.12 71 GLN A O 1
ATOM 577 N N . ASP A 1 72 ? -6.981 -6.912 3.544 1.00 98.50 72 ASP A N 1
ATOM 578 C CA . ASP A 1 72 ? -5.650 -7.134 4.106 1.00 98.50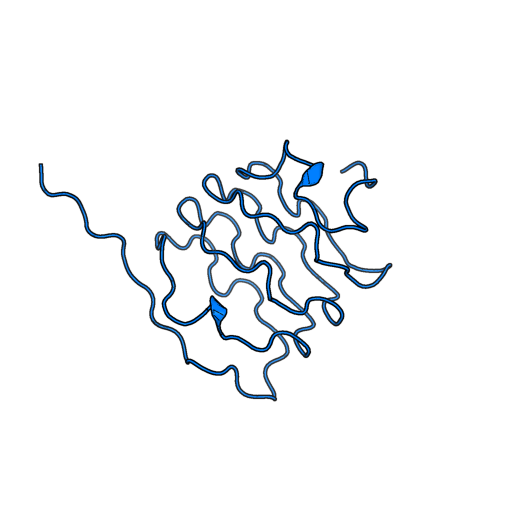 72 ASP A CA 1
ATOM 579 C C . ASP A 1 72 ? -4.633 -6.176 3.473 1.00 98.50 72 ASP A C 1
ATOM 581 O O . ASP A 1 72 ? -4.464 -6.151 2.251 1.00 98.50 72 ASP A O 1
ATOM 585 N N . ILE A 1 73 ? -4.003 -5.365 4.321 1.00 98.50 73 ILE A N 1
ATOM 586 C CA . ILE A 1 73 ? -2.917 -4.432 4.000 1.00 98.50 73 ILE A CA 1
ATOM 587 C C . ILE A 1 73 ? -1.776 -4.553 5.020 1.00 98.50 73 ILE A C 1
ATOM 589 O O . ILE A 1 73 ? -1.010 -3.601 5.201 1.00 98.50 73 ILE A O 1
ATOM 593 N N . GLU A 1 74 ? -1.672 -5.682 5.733 1.00 98.19 74 GLU A N 1
ATOM 594 C CA . GLU A 1 74 ? -0.559 -5.870 6.667 1.00 98.19 74 GLU A CA 1
ATOM 595 C C . GLU A 1 74 ? 0.769 -5.734 5.910 1.00 98.19 74 GLU A C 1
ATOM 597 O O . GLU A 1 74 ? 0.897 -6.166 4.761 1.00 98.19 74 GLU A O 1
ATOM 602 N N . ASP A 1 75 ? 1.725 -5.048 6.535 1.00 98.50 75 ASP A N 1
ATOM 603 C CA . ASP A 1 75 ? 3.061 -4.779 5.996 1.00 98.50 75 ASP A CA 1
ATOM 604 C C . ASP A 1 75 ? 3.105 -4.023 4.638 1.00 98.50 75 ASP A C 1
ATOM 606 O O . ASP A 1 75 ? 4.186 -3.862 4.079 1.00 98.50 75 ASP A O 1
ATOM 610 N N . MET A 1 76 ? 1.984 -3.509 4.098 1.00 98.56 76 MET A N 1
ATOM 611 C CA . MET A 1 76 ? 1.886 -3.009 2.709 1.00 98.56 76 MET A CA 1
ATOM 612 C C . MET A 1 76 ? 3.005 -2.043 2.288 1.00 98.56 76 MET A C 1
ATOM 614 O O . MET A 1 76 ? 3.513 -2.177 1.180 1.00 98.56 76 MET A O 1
ATOM 618 N N . PHE A 1 77 ? 3.381 -1.089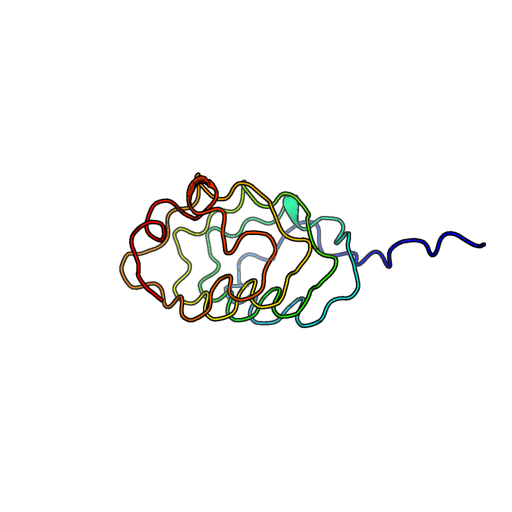 3.143 1.00 98.62 77 PHE A N 1
ATOM 619 C CA . PHE A 1 77 ? 4.476 -0.135 2.922 1.00 98.62 77 PHE A CA 1
ATOM 620 C C . PHE A 1 77 ? 5.589 -0.268 3.958 1.00 98.62 77 PHE A C 1
ATOM 622 O O . PHE A 1 77 ? 6.402 0.645 4.111 1.00 98.62 77 PHE A O 1
ATOM 629 N N . LYS A 1 78 ? 5.633 -1.358 4.723 1.00 98.62 78 LYS A N 1
ATOM 630 C CA . LYS A 1 78 ? 6.666 -1.536 5.740 1.00 98.62 78 LYS A CA 1
ATOM 631 C C . LYS A 1 78 ? 8.047 -1.495 5.094 1.00 98.62 78 LYS A C 1
ATOM 633 O O . LYS A 1 78 ? 8.277 -2.158 4.095 1.00 98.62 78 LYS A O 1
ATOM 638 N N . GLY A 1 79 ? 8.952 -0.677 5.620 1.00 98.44 79 GLY A N 1
ATOM 639 C CA . GLY A 1 79 ? 10.286 -0.503 5.038 1.00 98.44 79 GLY A CA 1
ATOM 640 C C . GLY A 1 79 ? 10.328 0.251 3.697 1.00 98.44 79 GLY A C 1
ATOM 641 O O . GLY A 1 79 ? 11.414 0.438 3.153 1.00 98.44 79 GLY A O 1
ATOM 642 N N . ALA A 1 80 ? 9.204 0.752 3.162 1.00 98.25 80 ALA A N 1
ATOM 643 C CA . ALA A 1 80 ? 9.180 1.590 1.956 1.00 98.25 80 ALA A CA 1
ATOM 644 C C . ALA A 1 80 ? 9.675 3.016 2.275 1.00 98.25 80 ALA A C 1
ATOM 646 O O . ALA A 1 80 ? 8.905 3.972 2.414 1.00 98.25 80 ALA A O 1
ATOM 647 N N . LYS A 1 81 ? 10.990 3.154 2.467 1.00 98.25 81 LYS A N 1
ATOM 648 C CA . LYS A 1 81 ? 11.649 4.359 3.004 1.00 98.25 81 LYS A CA 1
ATOM 649 C C . LYS A 1 81 ? 11.350 5.635 2.215 1.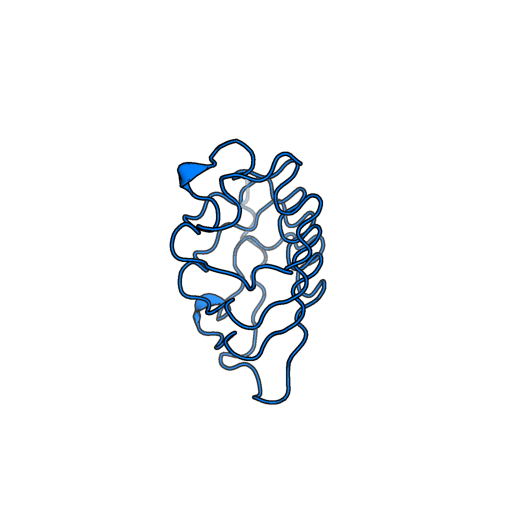00 98.25 81 LYS A C 1
ATOM 651 O O . LYS A 1 81 ? 11.182 6.690 2.820 1.00 98.25 81 LYS A O 1
ATOM 656 N N . SER A 1 82 ? 11.266 5.550 0.887 1.00 98.00 82 SER A N 1
ATOM 657 C CA . SER A 1 82 ? 11.012 6.715 0.026 1.00 98.00 82 SER A CA 1
ATOM 658 C C . SER A 1 82 ? 9.531 7.077 -0.107 1.00 98.00 82 SER A C 1
ATOM 660 O O . SER A 1 82 ? 9.216 8.162 -0.601 1.00 98.00 82 SER A O 1
ATOM 662 N N . PHE A 1 83 ? 8.615 6.204 0.316 1.00 98.31 83 PHE A N 1
ATOM 663 C CA . PHE A 1 83 ? 7.188 6.381 0.075 1.00 98.31 83 PHE A CA 1
ATOM 664 C C . PHE A 1 83 ? 6.589 7.481 0.963 1.00 98.31 83 PHE A C 1
ATOM 666 O O . PHE A 1 83 ? 6.569 7.363 2.185 1.00 98.31 83 PHE A O 1
ATOM 673 N N . ASN A 1 84 ? 6.078 8.558 0.356 1.00 97.75 84 ASN A N 1
ATOM 674 C CA . ASN A 1 84 ? 5.547 9.732 1.069 1.00 97.75 84 ASN A CA 1
ATOM 675 C C . ASN A 1 84 ? 4.331 10.368 0.358 1.00 97.75 84 ASN 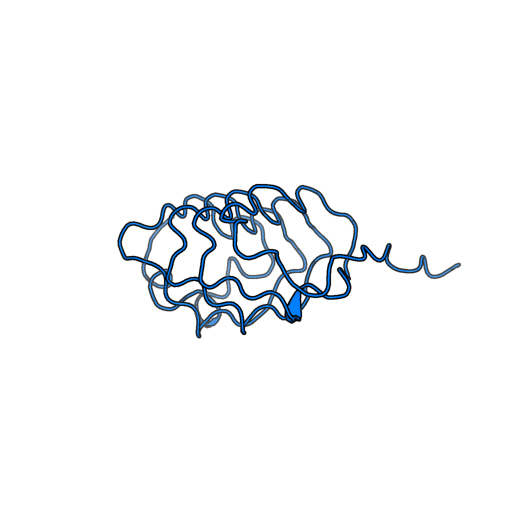A C 1
ATOM 677 O O . ASN A 1 84 ? 4.108 11.588 0.415 1.00 97.75 84 ASN A O 1
ATOM 681 N N . GLN A 1 85 ? 3.552 9.549 -0.348 1.00 98.12 85 GLN A N 1
ATOM 682 C CA . GLN A 1 85 ? 2.359 9.996 -1.065 1.00 98.12 85 GLN A CA 1
ATOM 683 C C . GLN A 1 85 ? 1.201 10.309 -0.115 1.00 98.12 85 GLN A C 1
ATOM 685 O O . GLN A 1 85 ? 1.147 9.832 1.016 1.00 98.12 85 GLN A O 1
ATOM 690 N N . ASN A 1 86 ? 0.273 11.153 -0.564 1.00 98.00 86 ASN A N 1
ATOM 691 C CA . ASN A 1 86 ? -0.912 11.491 0.216 1.00 98.00 86 ASN A CA 1
ATOM 692 C C . ASN A 1 86 ? -2.009 10.438 0.002 1.00 98.00 86 ASN A C 1
ATOM 694 O O . ASN A 1 86 ? -2.623 10.399 -1.060 1.00 98.00 86 ASN A O 1
ATOM 698 N N . LEU A 1 87 ? -2.281 9.629 1.026 1.00 98.12 87 LEU A N 1
ATOM 699 C CA . LEU A 1 87 ? -3.316 8.591 1.027 1.00 98.12 87 LEU A CA 1
ATOM 700 C C . LEU A 1 87 ? -4.575 9.012 1.799 1.00 98.12 87 LEU A C 1
ATOM 702 O O . LEU A 1 87 ? -5.425 8.181 2.092 1.00 98.12 87 LEU A O 1
ATOM 706 N N . SER A 1 88 ? -4.735 10.293 2.140 1.00 97.06 88 SER A N 1
ATOM 707 C CA . SER A 1 88 ? -5.872 10.766 2.950 1.00 97.06 88 SER A CA 1
ATOM 708 C C . SER A 1 88 ? -7.250 10.595 2.295 1.00 97.06 88 SER A C 1
ATOM 710 O O . SER A 1 88 ? -8.260 10.650 2.999 1.00 97.06 88 SER A O 1
ATOM 712 N N . SER A 1 89 ? -7.301 10.360 0.980 1.00 96.62 89 SER A N 1
ATOM 713 C CA . SER A 1 89 ? -8.513 9.990 0.239 1.00 96.62 89 SER A CA 1
ATOM 714 C C . SER A 1 89 ? -8.931 8.534 0.459 1.00 96.62 89 SER A C 1
ATOM 716 O O . SER A 1 89 ? -10.104 8.203 0.283 1.00 96.62 89 SER A O 1
ATOM 718 N N . TRP A 1 90 ? -8.001 7.659 0.845 1.00 97.94 90 TRP A N 1
ATOM 719 C CA . TRP A 1 90 ? -8.268 6.238 1.005 1.00 97.94 90 TRP A CA 1
ATOM 720 C C . TRP A 1 90 ? -9.162 5.975 2.211 1.00 97.94 90 TRP A C 1
ATOM 722 O O . TRP A 1 90 ? -8.977 6.539 3.293 1.00 97.94 90 TRP A O 1
ATOM 732 N N . THR A 1 91 ? -10.128 5.083 2.013 1.00 97.19 91 THR A N 1
ATOM 733 C CA . THR A 1 91 ? -11.015 4.576 3.058 1.00 97.19 91 THR A CA 1
ATOM 734 C C . THR A 1 91 ? -11.167 3.074 2.856 1.00 97.19 91 THR A C 1
ATOM 736 O O . THR A 1 91 ? -11.680 2.637 1.828 1.00 97.19 91 THR A O 1
ATOM 739 N N . PHE A 1 92 ? -10.700 2.291 3.824 1.00 96.25 92 PHE A N 1
ATOM 740 C CA . PHE A 1 92 ? -10.833 0.831 3.818 1.00 96.25 92 PHE A CA 1
ATOM 741 C C . PHE A 1 92 ? -12.137 0.380 4.480 1.00 96.25 92 PHE A C 1
ATOM 743 O O . PHE A 1 92 ? -12.822 1.182 5.114 1.00 96.25 92 PHE A O 1
ATOM 750 N N . LYS A 1 93 ? -12.437 -0.922 4.426 1.00 93.44 93 LYS A N 1
ATOM 751 C CA . LYS A 1 93 ? -13.441 -1.523 5.316 1.00 93.44 93 LYS A CA 1
ATOM 752 C C . LYS A 1 93 ? -12.990 -1.430 6.774 1.00 93.44 93 LYS A C 1
ATOM 754 O O . LYS A 1 93 ? -11.806 -1.567 7.062 1.00 93.44 93 LYS A O 1
ATOM 759 N N . ASP A 1 94 ? -13.939 -1.289 7.696 1.00 88.81 94 ASP A N 1
ATOM 760 C CA . ASP A 1 94 ? -13.655 -1.167 9.137 1.00 88.81 94 ASP A CA 1
ATOM 761 C C . ASP A 1 94 ? -12.863 -2.355 9.714 1.00 88.81 94 ASP A C 1
ATOM 763 O O . ASP A 1 94 ? -12.132 -2.205 10.686 1.00 88.81 94 ASP A O 1
ATOM 767 N N . SER A 1 95 ? -12.987 -3.538 9.105 1.00 93.00 95 SER A N 1
ATOM 768 C CA . SER A 1 95 ? -12.308 -4.778 9.509 1.00 93.00 95 SER A CA 1
ATOM 769 C C . SER A 1 95 ? -10.983 -5.039 8.784 1.00 93.00 95 SER A C 1
ATOM 771 O O . SER A 1 95 ? -10.470 -6.157 8.844 1.00 93.00 95 SER A O 1
ATOM 773 N N . VAL A 1 96 ? -10.426 -4.044 8.084 1.00 96.62 96 VAL A N 1
ATOM 774 C CA . VAL A 1 96 ? -9.163 -4.217 7.360 1.00 96.62 96 VAL A CA 1
ATOM 775 C C . VAL A 1 96 ? -8.028 -4.587 8.321 1.00 96.62 96 VAL A C 1
ATOM 777 O O . VAL A 1 96 ? -7.792 -3.917 9.333 1.00 96.62 96 VAL A O 1
ATOM 780 N N . LYS A 1 97 ? -7.292 -5.652 8.002 1.00 96.75 97 LYS A N 1
ATOM 781 C CA . LYS A 1 97 ? -6.061 -6.002 8.717 1.00 96.75 97 LYS A CA 1
ATOM 782 C C . LYS A 1 97 ? -4.945 -5.074 8.263 1.00 96.75 97 LYS A C 1
ATOM 784 O O . LYS A 1 97 ? -4.699 -4.971 7.068 1.00 96.75 97 LYS A O 1
ATOM 789 N N . HIS A 1 98 ? -4.296 -4.388 9.197 1.00 95.94 98 HIS A N 1
ATOM 790 C CA . HIS A 1 98 ? -3.367 -3.297 8.877 1.00 95.94 98 HIS A CA 1
ATOM 791 C C . HIS A 1 98 ? -2.145 -3.245 9.798 1.00 95.94 98 HIS A C 1
ATOM 793 O O . HIS A 1 98 ? -1.537 -2.189 9.987 1.00 95.94 98 HIS A O 1
ATOM 799 N N . LYS A 1 99 ? -1.781 -4.387 10.386 1.00 95.75 99 LYS A N 1
ATOM 800 C CA . LYS A 1 99 ? -0.585 -4.500 11.214 1.00 95.75 99 LYS A CA 1
ATOM 801 C C . LYS A 1 99 ? 0.641 -4.014 10.441 1.00 95.75 99 LYS A C 1
ATOM 803 O O . LYS A 1 99 ? 0.837 -4.383 9.286 1.00 95.75 99 LYS A O 1
ATOM 808 N N . ASP A 1 100 ? 1.447 -3.176 11.091 1.00 96.62 100 ASP A N 1
ATOM 809 C CA . ASP A 1 100 ? 2.705 -2.653 10.551 1.00 96.62 100 ASP A CA 1
ATOM 810 C C . ASP A 1 100 ? 2.571 -1.965 9.166 1.00 96.62 100 ASP A C 1
ATOM 812 O O . ASP A 1 100 ? 3.580 -1.765 8.493 1.00 96.62 100 ASP A O 1
ATOM 816 N N . PHE A 1 101 ? 1.361 -1.526 8.769 1.00 97.00 101 PHE A N 1
ATOM 817 C CA . PHE A 1 101 ? 1.013 -0.997 7.434 1.00 97.00 101 PHE A CA 1
ATOM 818 C C . PHE A 1 101 ? 2.072 -0.078 6.810 1.00 97.00 101 PHE A C 1
ATOM 820 O O . PHE A 1 101 ? 2.370 -0.185 5.625 1.00 97.00 101 PHE A O 1
ATOM 827 N N . ALA A 1 102 ? 2.639 0.826 7.609 1.00 97.06 102 ALA A N 1
ATOM 828 C CA . ALA A 1 102 ? 3.622 1.812 7.173 1.00 97.06 102 ALA A CA 1
ATOM 829 C C . ALA A 1 102 ? 4.848 1.876 8.098 1.00 97.06 102 ALA A C 1
ATOM 831 O O . ALA A 1 102 ? 5.519 2.906 8.160 1.00 97.06 102 ALA A O 1
ATOM 832 N N . LYS A 1 103 ? 5.138 0.815 8.856 1.00 97.50 103 LYS A N 1
ATOM 833 C CA . LYS A 1 103 ? 6.262 0.805 9.802 1.00 97.50 103 LYS A CA 1
ATOM 834 C C . LYS A 1 103 ? 7.601 0.979 9.081 1.00 97.50 103 LYS A C 1
ATOM 836 O O . LYS A 1 103 ? 7.860 0.315 8.084 1.00 97.50 103 LYS A O 1
ATOM 841 N N . SER A 1 104 ? 8.471 1.844 9.590 1.00 97.62 104 SER A N 1
ATOM 842 C CA . SER A 1 104 ? 9.784 2.157 9.004 1.00 97.62 104 SER A CA 1
ATOM 843 C C . SER A 1 104 ? 9.729 2.668 7.556 1.00 97.62 104 SER A C 1
ATOM 845 O O . SER A 1 104 ? 10.685 2.508 6.799 1.00 97.62 104 SER A O 1
ATOM 847 N N . SER A 1 105 ? 8.610 3.278 7.163 1.00 97.88 105 SER A N 1
ATOM 848 C CA . SER A 1 105 ? 8.402 3.866 5.835 1.00 97.88 105 SER A CA 1
ATOM 849 C C . SER A 1 105 ? 8.497 5.392 5.868 1.00 97.88 105 SER A C 1
ATOM 851 O O . SER A 1 105 ? 8.411 6.011 6.932 1.00 97.88 105 SER A O 1
ATOM 853 N N . GLY A 1 106 ? 8.592 6.025 4.697 1.00 97.81 106 GLY A N 1
ATOM 854 C CA . GLY A 1 106 ? 8.616 7.490 4.592 1.00 97.81 106 GLY A CA 1
ATOM 855 C C . GLY A 1 106 ? 7.335 8.184 5.083 1.00 97.81 106 GLY A C 1
ATOM 856 O O . GLY A 1 106 ? 7.374 9.362 5.445 1.00 97.81 106 GLY A O 1
ATOM 857 N N . ILE A 1 107 ? 6.207 7.465 5.146 1.00 96.62 107 ILE A N 1
ATOM 858 C CA . ILE A 1 107 ? 4.906 7.996 5.573 1.00 96.62 107 ILE A CA 1
ATOM 859 C C . ILE A 1 107 ? 4.600 7.704 7.053 1.00 96.62 107 ILE A C 1
ATOM 861 O O . ILE A 1 107 ? 3.641 8.259 7.587 1.00 96.62 107 ILE A O 1
ATOM 865 N N . GLU A 1 108 ? 5.398 6.882 7.749 1.00 95.81 108 GLU A N 1
ATOM 866 C CA . GLU A 1 108 ? 5.121 6.404 9.119 1.00 95.81 108 GLU A CA 1
ATOM 867 C C . GLU A 1 108 ? 4.729 7.532 10.087 1.00 95.81 108 GLU A C 1
ATOM 869 O O . GLU A 1 108 ? 3.697 7.471 10.763 1.00 95.81 108 GLU A O 1
ATOM 874 N N . ASN A 1 109 ? 5.539 8.593 10.094 1.00 94.75 109 ASN A N 1
ATOM 875 C CA . ASN A 1 109 ? 5.416 9.724 11.011 1.00 94.75 109 ASN A CA 1
ATOM 876 C C . ASN A 1 109 ? 4.515 10.852 10.473 1.00 94.75 109 ASN A C 1
ATOM 878 O O . ASN A 1 109 ? 4.358 11.875 11.134 1.00 94.75 109 ASN A O 1
ATOM 882 N N . ASN A 1 110 ? 3.902 10.686 9.294 1.00 95.12 110 ASN A N 1
ATOM 883 C CA . ASN A 1 110 ? 3.017 11.678 8.681 1.00 95.12 110 ASN A CA 1
ATOM 884 C C . ASN A 1 110 ? 1.561 11.186 8.637 1.00 95.12 110 ASN A C 1
ATOM 886 O O . ASN A 1 110 ? 1.015 10.858 7.582 1.00 95.12 110 ASN A O 1
ATOM 890 N N . LYS A 1 111 ? 0.914 11.158 9.808 1.00 92.12 111 LYS A N 1
ATOM 891 C CA . LYS A 1 111 ? -0.467 10.667 9.976 1.00 92.12 111 LYS A CA 1
ATOM 892 C C . LYS A 1 111 ? -1.513 11.475 9.200 1.00 92.12 111 LYS A C 1
ATOM 894 O O . LYS A 1 111 ? -2.584 10.959 8.896 1.00 92.12 111 LYS A O 1
ATOM 899 N N . GLU A 1 112 ? -1.228 12.719 8.820 1.00 94.88 112 GLU A N 1
ATOM 900 C CA . GLU A 1 112 ? -2.141 13.516 7.990 1.00 94.88 112 GLU A CA 1
ATOM 901 C C . GLU A 1 112 ? -2.317 12.919 6.592 1.00 94.88 112 GLU A C 1
ATOM 903 O O . GLU A 1 112 ? -3.421 12.959 6.038 1.00 94.88 112 GLU A O 1
ATOM 908 N N . LYS A 1 113 ? -1.250 12.305 6.068 1.00 96.44 113 LYS A N 1
ATOM 909 C CA . LYS A 1 113 ? -1.238 11.600 4.786 1.00 96.44 113 LYS A CA 1
ATOM 910 C C . LYS A 1 113 ? -1.755 10.166 4.873 1.00 96.44 113 LYS A C 1
ATOM 912 O O . LYS A 1 113 ? -1.909 9.540 3.831 1.00 96.44 113 LYS A O 1
ATOM 917 N N . TRP A 1 114 ? -2.021 9.635 6.067 1.00 96.88 114 TRP A N 1
ATOM 918 C CA . TRP A 1 114 ? -2.544 8.277 6.215 1.00 96.88 114 TRP A CA 1
ATOM 919 C C . TRP A 1 114 ? -3.998 8.163 5.725 1.00 96.88 114 TRP A C 1
ATOM 921 O O . TRP A 1 114 ? -4.731 9.160 5.741 1.00 96.88 114 TRP A O 1
ATOM 931 N N . PRO A 1 115 ? -4.436 6.946 5.356 1.00 97.19 115 PRO A N 1
ATOM 932 C CA . PRO A 1 115 ? -5.831 6.626 5.060 1.00 97.19 115 PRO A CA 1
ATOM 933 C C . PRO A 1 115 ? -6.780 7.102 6.159 1.00 97.19 115 PRO A C 1
ATOM 935 O O . PRO A 1 115 ? -6.471 7.003 7.350 1.00 97.19 115 PRO A O 1
ATOM 938 N N . LYS A 1 116 ? -7.946 7.625 5.767 1.00 93.75 116 LYS A N 1
ATOM 939 C CA . LYS A 1 116 ? -8.876 8.351 6.647 1.00 93.75 116 LYS A CA 1
ATOM 940 C C . LYS A 1 116 ? -9.222 7.578 7.920 1.00 93.75 116 LYS A C 1
ATOM 942 O O . LYS A 1 116 ? -9.220 8.164 9.000 1.00 93.75 116 LYS A O 1
ATOM 947 N N . ASN A 1 117 ? -9.491 6.281 7.795 1.00 92.06 117 ASN A N 1
ATOM 948 C CA . ASN A 1 117 ? -9.889 5.403 8.894 1.00 92.06 117 ASN A CA 1
ATOM 949 C C . ASN A 1 117 ? -8.723 4.670 9.586 1.00 92.06 117 ASN A C 1
ATOM 951 O O . ASN A 1 117 ? -8.975 3.832 10.443 1.00 92.06 117 ASN A O 1
ATOM 955 N N . LEU A 1 118 ? -7.466 5.012 9.271 1.00 91.31 118 LEU A N 1
ATOM 956 C CA . LEU A 1 118 ? -6.266 4.494 9.951 1.00 91.31 118 LEU A CA 1
ATOM 957 C C . LEU A 1 118 ? -5.493 5.574 10.726 1.00 91.31 118 LEU A C 1
ATOM 959 O O . LEU A 1 118 ? -4.489 5.284 11.368 1.00 91.31 118 LEU A O 1
ATOM 963 N N . LYS A 1 119 ? -5.939 6.838 10.701 1.00 82.62 119 LYS A N 1
ATOM 964 C CA . LYS A 1 119 ? -5.266 7.941 11.418 1.00 82.62 119 LYS A CA 1
ATOM 965 C C . LYS A 1 119 ? -5.307 7.801 12.943 1.00 82.62 119 LYS A C 1
ATOM 967 O O . LYS A 1 119 ? -4.515 8.435 13.630 1.00 82.62 119 LYS A O 1
ATOM 972 N N . THR A 1 120 ? -6.250 7.017 13.461 1.00 66.38 120 THR A N 1
ATOM 973 C CA . THR A 1 120 ? -6.575 6.921 14.890 1.00 66.38 120 THR A CA 1
ATOM 974 C C . THR A 1 120 ? -6.163 5.593 15.523 1.00 66.38 120 THR A C 1
ATOM 976 O O . THR A 1 120 ? -6.447 5.385 16.700 1.00 66.38 120 THR A O 1
ATOM 979 N N . THR A 1 121 ? -5.540 4.677 14.774 1.00 54.81 121 THR A N 1
ATOM 980 C CA . THR A 1 121 ? -5.112 3.383 15.312 1.00 54.81 121 THR A CA 1
ATOM 981 C C . THR A 1 121 ? -3.700 3.494 15.894 1.00 54.81 121 THR A C 1
ATOM 983 O O . THR A 1 121 ? -2.757 3.938 15.235 1.00 54.81 121 THR A O 1
ATOM 986 N N . ASN A 1 122 ? -3.566 3.134 17.172 1.00 49.44 122 ASN A N 1
ATOM 987 C CA . ASN A 1 122 ? -2.268 2.907 17.801 1.00 49.44 122 ASN A CA 1
ATOM 988 C C . ASN A 1 122 ? -1.769 1.543 17.303 1.00 49.44 122 ASN A C 1
ATOM 990 O O . ASN A 1 122 ? -2.481 0.556 17.480 1.00 49.44 122 ASN A O 1
ATOM 994 N N . ASN A 1 123 ? -0.608 1.519 16.640 1.00 47.88 123 ASN A N 1
ATOM 995 C CA . ASN A 1 123 ? 0.085 0.283 16.244 1.00 47.88 123 ASN A CA 1
ATOM 996 C C . ASN A 1 123 ? 0.396 -0.597 17.461 1.00 47.88 123 ASN A C 1
ATOM 998 O O . ASN A 1 123 ? 0.820 -0.022 18.491 1.00 47.88 123 ASN A O 1
#

Organism: NCBI:txid1179777

pLDDT: mean 91.63, std 13.07, range [38.22, 98.75]

Secondary structure (DSSP, 8-state):
---PPP-EEE--SS--TT--B-TTTTTT---SEEETGGG---TT--B-TTTTTT-TT-----TT---TT--B-TTTTTT-TT-----TT----TT-B-TTTTTTSTTTT-GGGS-GGGTT---

Mean predicted aligned error: 4.51 Å

Foldseek 3Di:
DPPPDFPEAEDDLEDPPPDQELACVQQLPSGQHHPNLLNYANQRHAYQDNNCQLVQNHADANLPHAQQNYAEQASNQHNNANHAYQNQSYDYPPNHHQHSNNHNYVCPPPLRSDHNNCSPDDD

Nearest PDB structures (foldseek):
  4p8s-assembly1_A  TM=4.363E-01  e=1.139E+00  Rattus norvegicus

Sequence (123 aa):
MQQVQPDVIKVPSKLPSYFTILKGAFYRSESSYIQGIESWDTSRITDMNALFEDAENFNQDISKWDVSSVQDIEDMFKGAKSFNQNLSSWTFKDSVKHKDFAKSSGIENNKEKWPKNLKTTNN

Solvent-accessible surface area (backbone atoms only — not comparable to full-atom values): 6402 Å² total; per-residue (Å²): 131,84,78,76,73,72,54,68,44,80,55,70,67,58,62,61,92,83,57,34,69,47,54,40,74,36,48,56,28,76,34,42,44,58,49,40,63,73,58,40,74,34,60,63,27,33,31,34,32,26,23,29,21,45,9,39,47,29,52,68,73,58,59,83,49,42,44,57,48,28,43,31,32,31,28,20,30,18,37,9,44,52,25,64,60,60,29,45,80,34,48,60,40,95,79,42,42,52,59,54,30,36,42,75,19,47,41,52,90,40,52,81,32,32,33,59,82,56,57,82,66,82,130